Protein AF-A0A7Y1V0G2-F1 (afdb_monomer)

Sequence (115 aa):
MNKKHSLVVLAATLALIAAACSGDSSSDTTVTDPPTPDPINLSGTRWVATAMFLGGAPVAFVPNAEPTVDFTDDGRSLGGSTGCNSFFADYTVGGGTISFGGLGQTEMACEEPLM

Solvent-accessible surface area (backbone atoms only — not comparable to full-atom values): 7843 Å² total; per-residue (Å²): 139,90,83,87,86,91,82,90,86,86,79,92,83,88,83,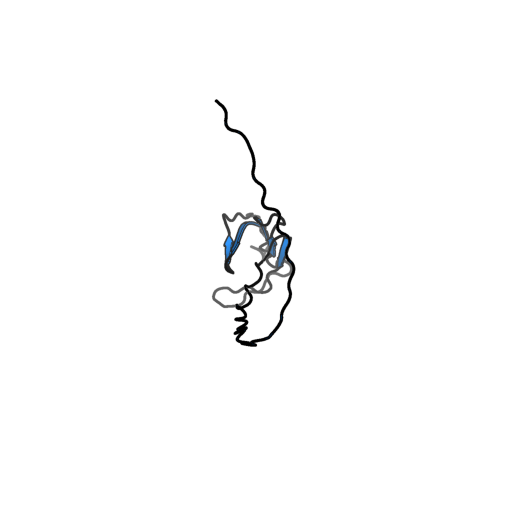89,85,89,84,88,81,91,77,89,72,80,79,77,72,77,72,73,68,74,80,75,75,78,83,83,79,57,50,61,39,77,47,69,60,88,75,46,66,61,98,83,41,82,48,84,71,57,90,96,29,57,34,37,42,36,30,34,74,84,60,41,43,35,37,34,35,68,46,69,37,42,40,38,30,39,44,49,74,57,96,96,42,78,48,70,56,72,74,48,66,58,90,69,93,50,59,87,91,61,100

Radius of gyration: 33.27 Å; Cα contacts (8 Å, |Δi|>4): 142; chains: 1; bounding box: 72×51×80 Å

Secondary structure (DSSP, 8-state):
---------------------------------PPPPPPP--TT-EEE---EEETTEEEPPPTT---EEEE-TTSSEEEEESSSSEEEEEEEEETTEEEEEEEEE--PPPPTT--

Structure (mmCIF, N/CA/C/O backbone):
data_AF-A0A7Y1V0G2-F1
#
_entry.id   AF-A0A7Y1V0G2-F1
#
loop_
_atom_site.group_PDB
_atom_site.id
_atom_site.type_symbol
_atom_site.label_atom_id
_atom_site.label_alt_id
_atom_site.label_comp_id
_atom_site.label_asym_id
_atom_site.label_entity_id
_atom_site.label_seq_id
_atom_site.pdbx_PDB_ins_code
_atom_site.Cartn_x
_atom_site.Cartn_y
_atom_site.Cartn_z
_atom_site.occupancy
_atom_site.B_iso_or_equiv
_atom_site.auth_seq_id
_atom_site.auth_comp_id
_atom_site.auth_asym_id
_atom_site.auth_atom_id
_atom_site.pdbx_PDB_model_num
ATOM 1 N N . MET A 1 1 ? -56.895 19.363 54.142 1.00 41.84 1 MET A N 1
ATOM 2 C CA . MET A 1 1 ? -57.099 17.962 53.694 1.00 41.84 1 MET A CA 1
ATOM 3 C C . MET A 1 1 ? -55.710 17.345 53.548 1.00 41.84 1 MET A C 1
ATOM 5 O O . MET A 1 1 ? -55.090 17.589 52.534 1.00 41.84 1 MET A O 1
ATOM 9 N N . ASN A 1 2 ? -55.016 16.773 54.539 1.00 33.91 2 ASN A N 1
ATOM 10 C CA . ASN A 1 2 ? -55.299 15.897 55.694 1.00 33.91 2 ASN A CA 1
ATOM 11 C C . ASN A 1 2 ? -55.446 14.403 55.337 1.00 33.91 2 ASN A C 1
ATOM 13 O O . ASN A 1 2 ? -56.570 13.956 55.127 1.00 33.91 2 ASN A O 1
ATOM 17 N N . LYS A 1 3 ? -54.327 13.652 55.391 1.00 41.75 3 LYS A N 1
ATOM 18 C CA . LYS A 1 3 ? -54.126 12.319 56.036 1.00 41.75 3 LYS A CA 1
ATOM 19 C C . LYS A 1 3 ? -52.673 11.864 55.755 1.00 41.75 3 LYS A C 1
ATOM 21 O O . LYS A 1 3 ? -52.353 11.614 54.607 1.00 41.75 3 LYS A O 1
ATOM 26 N N . LYS A 1 4 ? -51.690 12.085 56.644 1.00 46.84 4 LYS A N 1
ATOM 27 C CA . LYS A 1 4 ? -51.335 11.458 57.949 1.00 46.84 4 LYS A CA 1
ATOM 28 C C . LYS A 1 4 ? -50.683 10.063 57.826 1.00 46.84 4 LYS A C 1
ATOM 30 O O . LYS A 1 4 ? -51.232 9.174 57.195 1.00 46.84 4 LYS A O 1
ATOM 35 N N . HIS A 1 5 ? -49.514 9.949 58.465 1.00 44.69 5 HIS A N 1
ATOM 36 C CA . HIS A 1 5 ? -48.535 8.855 58.500 1.00 44.69 5 HIS A CA 1
ATOM 37 C C . HIS A 1 5 ? -48.950 7.577 59.268 1.00 44.69 5 HIS A C 1
ATOM 39 O O . HIS A 1 5 ? -49.762 7.655 60.185 1.00 44.69 5 HIS A O 1
ATOM 45 N N . SER A 1 6 ? -48.183 6.498 59.013 1.00 39.91 6 SER A N 1
ATOM 46 C CA . SER A 1 6 ? -47.604 5.544 59.994 1.00 39.91 6 SER A CA 1
ATOM 47 C C . SER A 1 6 ? -48.285 4.182 60.242 1.00 39.91 6 SER A C 1
ATOM 49 O O . SER A 1 6 ? -49.397 4.139 60.756 1.00 39.91 6 SER A O 1
ATOM 51 N N . LEU A 1 7 ? -47.548 3.087 59.969 1.00 44.38 7 LEU A N 1
ATOM 52 C CA . LEU A 1 7 ? -47.359 1.883 60.819 1.00 44.38 7 LEU A CA 1
ATOM 53 C C . LEU A 1 7 ? -46.275 0.982 60.160 1.00 44.38 7 LEU A C 1
ATOM 55 O O . LEU A 1 7 ? -46.483 0.483 59.062 1.00 44.38 7 LEU A O 1
ATOM 59 N N . VAL A 1 8 ? -45.012 0.984 60.604 1.00 41.03 8 VAL A N 1
ATOM 60 C CA . VAL A 1 8 ? -44.390 0.029 61.554 1.00 41.03 8 VAL A CA 1
ATOM 61 C C . VAL A 1 8 ? -44.692 -1.447 61.255 1.00 41.03 8 VAL A C 1
ATOM 63 O O . VAL A 1 8 ? -45.746 -1.926 61.649 1.00 41.03 8 VAL A O 1
ATOM 66 N N . VAL A 1 9 ? -43.715 -2.185 60.705 1.00 41.06 9 VAL A N 1
ATOM 67 C CA . VAL A 1 9 ? -43.437 -3.581 61.102 1.00 41.06 9 VAL A CA 1
ATOM 68 C C . VAL A 1 9 ? -41.919 -3.801 61.091 1.00 41.06 9 VAL A C 1
ATOM 70 O O . VAL A 1 9 ? -41.286 -3.918 60.047 1.00 41.06 9 VAL A O 1
ATOM 73 N N . LEU A 1 10 ? -41.349 -3.818 62.294 1.00 41.84 10 LEU A N 1
ATOM 74 C CA . LEU A 1 10 ? -40.023 -4.327 62.624 1.00 41.84 10 LEU A CA 1
ATOM 75 C C . LEU A 1 10 ? -40.208 -5.806 62.997 1.00 41.84 10 LEU A C 1
ATOM 77 O O . LEU A 1 10 ? -40.970 -6.088 63.918 1.00 41.84 10 LEU A O 1
ATOM 81 N N . ALA A 1 11 ? -39.532 -6.740 62.331 1.00 44.25 11 ALA A N 1
ATOM 82 C CA . ALA A 1 11 ? -39.425 -8.115 62.824 1.00 44.25 11 ALA A CA 1
ATOM 83 C C . ALA A 1 11 ? -38.139 -8.771 62.309 1.00 44.25 11 ALA A C 1
ATOM 85 O O . ALA A 1 11 ? -38.100 -9.379 61.244 1.00 44.25 11 ALA A O 1
ATOM 86 N N . ALA A 1 12 ? -37.073 -8.632 63.095 1.00 46.38 12 ALA A N 1
ATOM 87 C CA . ALA A 1 12 ? -35.929 -9.525 63.040 1.00 46.38 12 ALA A CA 1
ATOM 88 C C . ALA A 1 12 ? -36.355 -10.899 63.579 1.00 46.38 12 ALA A C 1
ATOM 90 O O . ALA A 1 12 ? -36.807 -10.979 64.718 1.00 46.38 12 ALA A O 1
ATOM 91 N N . THR A 1 13 ? -36.184 -11.972 62.804 1.00 56.09 13 THR A N 1
ATOM 92 C CA . THR A 1 13 ? -36.104 -13.334 63.355 1.00 56.09 13 THR A CA 1
ATOM 93 C C . THR A 1 13 ? -35.094 -14.169 62.569 1.00 56.09 13 THR A C 1
ATOM 95 O O . THR A 1 13 ? -35.137 -14.268 61.348 1.00 56.09 13 THR A O 1
ATOM 98 N N . LEU A 1 14 ? -34.148 -14.716 63.327 1.00 50.72 14 LEU A N 1
ATOM 99 C CA . LEU A 1 14 ? -33.062 -15.613 62.955 1.00 50.72 14 LEU A CA 1
ATOM 100 C C . LEU A 1 14 ? -33.490 -17.036 63.347 1.00 50.72 14 LEU A C 1
ATOM 102 O O . LEU A 1 14 ? -33.834 -17.234 64.510 1.00 50.72 14 LEU A O 1
ATOM 106 N N . ALA A 1 15 ? -33.433 -18.014 62.435 1.00 51.09 15 ALA A N 1
ATOM 107 C CA . ALA A 1 15 ? -33.397 -19.442 62.784 1.00 51.09 15 ALA A CA 1
ATOM 108 C C . ALA A 1 15 ? -32.868 -20.305 61.616 1.00 51.09 15 ALA A C 1
ATOM 110 O O . ALA A 1 15 ? -33.525 -20.452 60.589 1.00 51.09 15 ALA A O 1
ATOM 111 N N . LEU A 1 16 ? -31.673 -20.880 61.805 1.00 53.09 16 LEU A N 1
ATOM 112 C CA . LEU A 1 16 ? -31.104 -22.007 61.052 1.00 53.09 16 LEU A CA 1
ATOM 113 C C . LEU A 1 16 ? -31.874 -23.301 61.359 1.00 53.09 16 LEU A C 1
ATOM 115 O O . LEU A 1 16 ? -32.035 -23.558 62.548 1.00 53.09 16 LEU A O 1
ATOM 119 N N . ILE A 1 17 ? -32.146 -24.167 60.362 1.00 61.28 17 ILE A N 1
ATOM 120 C CA . ILE A 1 17 ? -31.976 -25.643 60.448 1.00 61.28 17 ILE A CA 1
ATOM 121 C C . ILE A 1 17 ? -31.635 -26.209 59.049 1.00 61.28 17 ILE A C 1
ATOM 123 O O . ILE A 1 17 ? -32.263 -25.856 58.055 1.00 61.28 17 ILE A O 1
ATOM 127 N N . ALA A 1 18 ? -30.615 -27.071 58.996 1.00 53.50 18 ALA A N 1
ATOM 128 C CA . ALA A 1 18 ? -30.042 -27.736 57.824 1.00 53.50 18 ALA A CA 1
ATOM 129 C C . ALA A 1 18 ? -30.730 -29.069 57.467 1.00 53.50 18 ALA A C 1
ATOM 131 O O . ALA A 1 18 ? -31.170 -29.767 58.374 1.00 53.50 18 ALA A O 1
ATOM 132 N N . ALA A 1 19 ? -30.719 -29.463 56.186 1.00 55.09 19 ALA A N 1
ATOM 133 C CA . ALA A 1 19 ? -30.402 -30.824 55.711 1.00 55.09 19 ALA A CA 1
ATOM 134 C C . ALA A 1 19 ? -30.562 -30.925 54.182 1.00 55.09 19 ALA A C 1
ATOM 136 O O . ALA A 1 19 ? -31.490 -30.383 53.592 1.00 55.09 19 ALA A O 1
ATOM 137 N N . ALA A 1 20 ? -29.605 -31.615 53.573 1.00 52.16 20 ALA A N 1
ATOM 138 C CA . ALA A 1 20 ? -29.343 -31.735 52.150 1.00 52.16 20 ALA A CA 1
ATOM 139 C C . ALA A 1 20 ? -30.396 -32.528 51.359 1.00 52.16 20 ALA A C 1
ATOM 141 O O . ALA A 1 20 ? -30.843 -33.579 51.805 1.00 52.16 20 ALA A O 1
ATOM 142 N N . CYS A 1 21 ? -30.619 -32.105 50.114 1.00 56.62 21 CYS A N 1
ATOM 143 C CA . CYS A 1 21 ? -30.839 -33.012 48.991 1.00 56.62 21 CYS A CA 1
ATOM 144 C C . CYS A 1 21 ? -29.938 -32.545 47.844 1.00 56.62 21 CYS A C 1
ATOM 146 O O . CYS A 1 21 ? -30.239 -31.576 47.150 1.00 56.62 21 CYS A O 1
ATOM 148 N N . SER A 1 22 ? -28.799 -33.217 47.692 1.00 55.88 22 SER A N 1
ATOM 149 C CA . SER A 1 22 ? -27.955 -33.125 46.507 1.00 55.88 22 SER A CA 1
ATOM 150 C C . SER A 1 22 ? -28.731 -33.670 45.311 1.00 55.88 22 SER A C 1
ATOM 152 O O . SER A 1 22 ? -29.021 -34.860 45.242 1.00 55.88 22 SER A O 1
ATOM 154 N N . GLY A 1 23 ? -29.064 -32.782 44.383 1.00 49.28 23 GLY A N 1
ATOM 155 C CA . GLY A 1 23 ? -29.472 -33.104 43.022 1.00 49.28 23 GLY A CA 1
ATOM 156 C C . GLY A 1 23 ? -28.551 -32.343 42.086 1.00 49.28 23 GLY A C 1
ATOM 157 O O . GLY A 1 23 ? -28.941 -31.325 41.526 1.00 49.28 23 GLY A O 1
ATOM 158 N N . ASP A 1 24 ? -27.298 -32.790 42.022 1.00 54.59 24 ASP A N 1
ATOM 159 C CA . ASP A 1 24 ? -26.312 -32.294 41.072 1.00 54.59 24 ASP A CA 1
ATOM 160 C C . ASP A 1 24 ? -26.761 -32.712 39.668 1.00 54.59 24 ASP A C 1
ATOM 162 O O . ASP A 1 24 ? -26.820 -33.888 39.313 1.00 54.59 24 ASP A O 1
ATOM 166 N N . SER A 1 25 ? -27.202 -31.736 38.892 1.00 51.97 25 SER A N 1
ATOM 167 C CA . SER A 1 25 ? -27.275 -31.820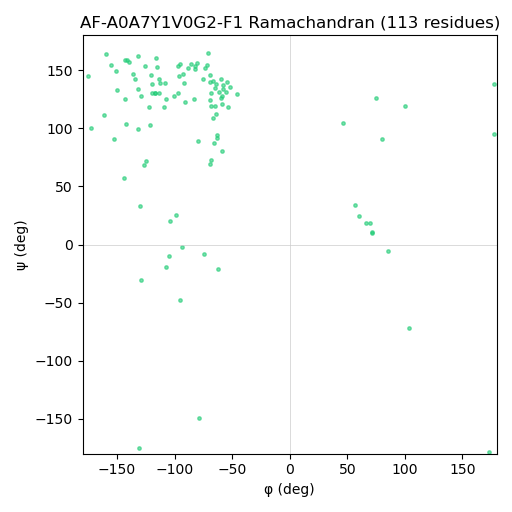 37.438 1.00 51.97 25 SER A CA 1
ATOM 168 C C . SER A 1 25 ? -26.946 -30.436 36.913 1.00 51.97 25 SER A C 1
ATOM 170 O O . SER A 1 25 ? -27.721 -29.793 36.207 1.00 51.97 25 SER A O 1
ATOM 172 N N . SER A 1 26 ? -25.759 -29.970 37.306 1.00 51.41 26 SER A N 1
ATOM 173 C CA . SER A 1 26 ? -25.014 -29.012 36.510 1.00 51.41 26 SER A CA 1
ATOM 174 C C . SER A 1 26 ? -24.646 -29.748 35.229 1.00 51.41 26 SER A C 1
ATOM 176 O O . SER A 1 26 ? -23.602 -30.387 35.129 1.00 51.41 26 SER A O 1
ATOM 178 N N . SER A 1 27 ? -25.535 -29.705 34.240 1.00 47.97 27 SER A N 1
ATOM 179 C CA . SER A 1 27 ? -25.126 -29.885 32.854 1.00 47.97 27 SER A CA 1
ATOM 180 C C . SER A 1 27 ? -24.301 -28.658 32.481 1.00 47.97 27 SER A C 1
ATOM 182 O O . SER A 1 27 ? -24.756 -27.775 31.760 1.00 47.97 27 SER A O 1
ATOM 184 N N . ASP A 1 28 ? -23.085 -28.610 33.025 1.00 49.50 28 ASP A N 1
ATOM 185 C CA . ASP A 1 28 ? -21.986 -27.778 32.568 1.00 49.50 28 ASP A CA 1
ATOM 186 C C . ASP A 1 28 ? -21.540 -28.340 31.219 1.00 49.50 28 ASP A C 1
ATOM 188 O O . ASP A 1 28 ? -20.518 -29.003 31.060 1.00 49.50 28 ASP A O 1
ATOM 192 N N . THR A 1 29 ? -22.408 -28.165 30.227 1.00 45.62 29 THR A N 1
ATOM 193 C CA . THR A 1 29 ? -21.966 -28.186 28.848 1.00 45.62 29 THR A CA 1
ATOM 194 C C . THR A 1 29 ? -21.381 -26.807 28.634 1.00 45.62 29 THR A C 1
ATOM 196 O O . THR A 1 29 ? -22.079 -25.875 28.234 1.00 45.62 29 THR A O 1
ATOM 199 N N . THR A 1 30 ? -20.090 -26.675 28.927 1.00 51.72 30 THR A N 1
ATOM 200 C CA . THR A 1 30 ? -19.249 -25.681 28.273 1.00 51.72 30 THR A CA 1
ATOM 201 C C . THR A 1 30 ? -19.303 -25.989 26.778 1.00 51.72 30 THR A C 1
ATOM 203 O O . THR A 1 30 ? -18.438 -26.647 26.207 1.00 51.72 30 THR A O 1
ATOM 206 N N . VAL A 1 31 ? -20.379 -25.547 26.123 1.00 58.19 31 VAL A N 1
ATOM 207 C CA . VAL A 1 31 ? -20.359 -25.285 24.692 1.00 58.19 31 VAL A CA 1
ATOM 208 C C . VAL A 1 31 ? -19.339 -24.168 24.568 1.00 58.19 31 VAL A C 1
ATOM 210 O O . VAL A 1 31 ? -19.645 -23.000 24.791 1.00 58.19 31 VAL A O 1
ATOM 213 N N . THR A 1 32 ? -18.081 -24.548 24.358 1.00 62.91 32 THR A N 1
ATOM 214 C CA . THR A 1 32 ? -17.047 -23.620 23.933 1.00 62.91 32 THR A CA 1
ATOM 215 C C . THR A 1 32 ? -17.506 -23.131 22.572 1.00 62.91 32 THR A C 1
ATOM 217 O O . THR A 1 32 ? -17.322 -23.818 21.567 1.00 62.91 32 THR A O 1
ATOM 220 N N . ASP A 1 33 ? -18.205 -21.994 22.566 1.00 66.94 33 ASP A N 1
ATOM 221 C CA . ASP A 1 33 ? -18.423 -21.215 21.357 1.00 66.94 33 ASP A CA 1
ATOM 222 C C . ASP A 1 33 ? -17.063 -21.131 20.650 1.00 66.94 33 ASP A C 1
ATOM 224 O O . ASP A 1 33 ? -16.047 -20.895 21.326 1.00 66.94 33 ASP A O 1
ATOM 228 N N . PRO A 1 34 ? -16.981 -21.443 19.344 1.00 76.31 34 PRO A N 1
ATOM 229 C CA . PRO A 1 34 ? -15.721 -21.318 18.633 1.00 76.31 34 PRO A CA 1
ATOM 230 C C . PRO A 1 34 ? -15.183 -19.905 18.883 1.00 76.31 34 PRO A C 1
ATOM 232 O O . PRO A 1 34 ? -15.968 -18.956 18.845 1.00 76.31 34 PRO A O 1
ATOM 235 N N . PRO A 1 35 ? -13.879 -19.743 19.172 1.00 72.88 35 PRO A N 1
ATOM 236 C CA . PRO A 1 35 ? -13.332 -18.429 19.463 1.00 72.88 35 PRO A CA 1
ATOM 237 C C . PRO A 1 35 ? -13.703 -17.493 18.315 1.00 72.88 35 PRO A C 1
ATOM 239 O O . PRO A 1 35 ? -13.347 -17.746 17.162 1.00 72.88 35 PRO A O 1
ATOM 242 N N . THR A 1 36 ? -14.466 -16.444 18.627 1.00 72.62 36 THR A N 1
ATOM 243 C CA . THR A 1 36 ? -14.711 -15.372 17.666 1.00 72.62 36 THR A CA 1
ATOM 244 C C . THR A 1 36 ? -13.336 -14.822 17.297 1.00 72.62 36 THR A C 1
ATOM 246 O O . THR A 1 36 ? -12.602 -14.433 18.208 1.00 72.62 36 THR A O 1
ATOM 249 N N . PRO A 1 37 ? -12.936 -14.852 16.013 1.00 72.81 37 PRO A N 1
ATOM 250 C CA . PRO A 1 37 ? -11.620 -14.375 15.628 1.00 72.81 37 PRO A CA 1
ATOM 251 C C . PRO A 1 37 ? -11.466 -12.920 16.060 1.00 72.81 37 PRO A C 1
ATOM 253 O O . PRO A 1 37 ? -12.396 -12.122 15.906 1.00 72.81 37 PRO A O 1
ATOM 256 N N . ASP A 1 38 ? -10.292 -12.594 16.599 1.00 77.38 38 ASP A N 1
ATOM 257 C CA . ASP A 1 38 ? -9.981 -11.227 16.987 1.00 77.38 38 ASP A CA 1
ATOM 258 C C . ASP A 1 38 ? -10.187 -10.286 15.790 1.00 77.38 38 ASP A C 1
ATOM 260 O O . ASP A 1 38 ? -9.857 -10.639 14.647 1.00 77.38 38 ASP A O 1
ATOM 264 N N . PRO A 1 39 ? -10.741 -9.085 16.016 1.00 77.00 39 PRO A N 1
ATOM 265 C CA . PRO A 1 39 ? -10.917 -8.119 14.948 1.00 77.00 39 PRO A CA 1
ATOM 266 C C . PRO A 1 39 ? -9.554 -7.767 14.340 1.00 77.00 39 PRO A C 1
ATOM 268 O O . PRO A 1 39 ? -8.630 -7.359 15.044 1.00 77.00 39 PRO A O 1
ATOM 271 N N . ILE A 1 40 ? -9.432 -7.909 13.017 1.00 86.69 40 ILE A N 1
ATOM 272 C CA . ILE A 1 40 ? -8.215 -7.532 12.291 1.00 86.69 40 ILE A CA 1
ATOM 273 C C . ILE A 1 40 ? -8.028 -6.017 12.406 1.00 86.69 40 ILE A C 1
ATOM 275 O O . ILE A 1 40 ? -8.868 -5.248 11.937 1.00 86.69 40 ILE A O 1
ATOM 279 N N . ASN A 1 41 ? -6.911 -5.594 12.999 1.00 91.56 41 ASN A N 1
ATOM 280 C CA . ASN A 1 41 ? -6.514 -4.193 13.083 1.00 91.56 41 ASN A CA 1
ATOM 281 C C . ASN A 1 41 ? -5.308 -3.939 12.171 1.00 91.56 41 ASN A C 1
ATOM 283 O O . ASN A 1 41 ? -4.249 -4.535 12.358 1.00 91.56 41 ASN A O 1
ATOM 287 N N . LEU A 1 42 ? -5.491 -3.063 11.181 1.00 96.00 42 LEU A N 1
ATOM 288 C CA . LEU A 1 42 ? -4.448 -2.670 10.232 1.00 96.00 42 LEU A CA 1
ATOM 289 C C . LEU A 1 42 ? -3.881 -1.276 10.515 1.00 96.00 42 LEU A C 1
ATOM 291 O O . LEU A 1 42 ? -2.882 -0.913 9.904 1.00 96.00 42 LEU A O 1
ATOM 295 N N . SER A 1 43 ? -4.478 -0.491 11.411 1.00 97.31 43 SER A N 1
ATOM 296 C CA . SER A 1 43 ? -4.059 0.890 11.662 1.00 97.31 43 SER A CA 1
ATOM 297 C C . SER A 1 43 ? -2.592 0.959 12.091 1.00 97.31 43 SER A C 1
ATOM 299 O O . SER A 1 43 ? -2.153 0.182 12.941 1.00 97.31 43 SER A O 1
ATOM 301 N N . GLY A 1 44 ? -1.832 1.882 11.500 1.00 97.75 44 GLY A N 1
ATOM 302 C CA . GLY A 1 44 ? -0.411 2.078 11.807 1.00 97.75 44 GLY A CA 1
ATOM 303 C C . GLY A 1 44 ? 0.519 0.969 11.299 1.00 97.75 44 GLY A C 1
ATOM 304 O O . GLY A 1 44 ? 1.689 0.917 11.684 1.00 97.75 44 GLY A O 1
ATOM 305 N N . THR A 1 45 ? 0.028 0.057 10.453 1.00 98.12 45 THR A N 1
ATOM 306 C CA . THR A 1 45 ? 0.844 -1.028 9.889 1.00 98.12 45 THR A CA 1
ATOM 307 C C . THR A 1 45 ? 1.384 -0.679 8.502 1.00 98.12 45 THR A C 1
ATOM 309 O O . THR A 1 45 ? 0.711 -0.045 7.68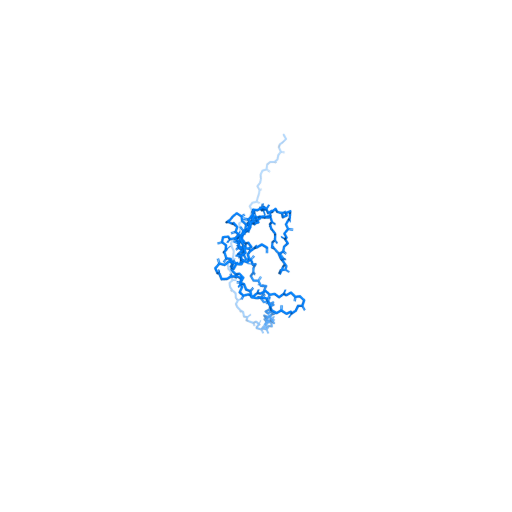8 1.00 98.12 45 THR A O 1
ATOM 312 N N . ARG A 1 46 ? 2.606 -1.143 8.218 1.00 98.06 46 ARG A N 1
ATOM 313 C CA . ARG A 1 46 ? 3.234 -1.098 6.892 1.00 98.06 46 ARG A CA 1
ATOM 314 C C . ARG A 1 46 ? 3.401 -2.515 6.363 1.00 98.06 46 ARG A C 1
ATOM 316 O O . ARG A 1 46 ? 3.958 -3.375 7.046 1.00 98.06 46 ARG A O 1
ATOM 323 N N . TRP A 1 47 ? 2.966 -2.723 5.130 1.00 98.00 47 TRP A N 1
ATOM 324 C CA . TRP A 1 47 ? 3.039 -3.991 4.418 1.00 98.00 47 TRP A CA 1
ATOM 325 C C . TRP A 1 47 ? 3.880 -3.824 3.160 1.00 98.00 47 TRP A C 1
ATOM 327 O O . TRP A 1 47 ? 3.749 -2.834 2.443 1.00 98.00 47 TRP A O 1
ATOM 337 N N . VAL A 1 48 ? 4.729 -4.811 2.888 1.00 97.88 48 VAL A N 1
ATOM 338 C CA . VAL A 1 48 ? 5.546 -4.884 1.673 1.00 97.88 48 VAL A CA 1
ATOM 339 C C . VAL A 1 48 ? 5.120 -6.125 0.906 1.00 97.88 48 VAL A C 1
ATOM 341 O O . VAL A 1 48 ? 5.013 -7.209 1.488 1.00 97.88 48 VAL A O 1
ATOM 344 N N . ALA A 1 49 ? 4.844 -5.974 -0.386 1.00 97.31 49 ALA A N 1
ATOM 345 C CA . ALA A 1 49 ? 4.501 -7.098 -1.239 1.00 97.31 49 ALA A CA 1
ATOM 346 C C . ALA A 1 49 ? 5.699 -8.052 -1.356 1.00 97.31 49 ALA A C 1
ATOM 348 O O . ALA A 1 49 ? 6.831 -7.630 -1.570 1.00 97.31 49 ALA A O 1
ATOM 349 N N . THR A 1 50 ? 5.447 -9.353 -1.222 1.00 96.69 50 THR A N 1
ATOM 350 C CA . THR A 1 50 ? 6.486 -10.396 -1.296 1.00 96.69 50 THR A CA 1
ATOM 351 C C . THR A 1 50 ? 6.419 -11.212 -2.582 1.00 96.69 50 THR A C 1
ATOM 353 O O . THR A 1 50 ? 7.402 -11.840 -2.967 1.00 96.69 50 THR A O 1
ATOM 356 N N . ALA A 1 51 ? 5.273 -11.192 -3.262 1.00 95.88 51 ALA A N 1
ATOM 357 C CA . ALA A 1 51 ? 5.061 -11.818 -4.557 1.00 95.88 51 ALA A CA 1
ATOM 358 C C . ALA A 1 51 ? 3.921 -11.116 -5.306 1.00 95.88 51 ALA A C 1
ATOM 360 O O . ALA A 1 51 ? 3.018 -10.546 -4.691 1.00 95.88 51 ALA A O 1
ATOM 361 N N . MET A 1 52 ? 3.943 -11.200 -6.633 1.00 95.31 52 MET A N 1
ATOM 362 C CA . MET A 1 52 ? 2.866 -10.741 -7.507 1.00 95.31 52 MET A CA 1
ATOM 363 C C . MET A 1 52 ? 2.607 -11.783 -8.586 1.00 95.31 52 MET A C 1
ATOM 365 O O . MET A 1 52 ? 3.525 -12.469 -9.034 1.00 95.31 52 MET A O 1
ATOM 369 N N . PHE A 1 53 ? 1.345 -11.903 -8.992 1.00 96.31 53 PHE A N 1
ATOM 370 C CA . PHE A 1 53 ? 0.916 -12.847 -10.012 1.00 96.31 53 PHE A CA 1
ATOM 371 C C . PHE A 1 53 ? 0.037 -12.145 -11.043 1.00 96.31 53 PHE A C 1
ATOM 373 O O . PHE A 1 53 ? -0.902 -11.440 -10.675 1.00 96.31 53 PHE A O 1
ATOM 380 N N . LEU A 1 54 ? 0.299 -12.387 -12.327 1.00 94.88 54 LEU A N 1
ATOM 381 C CA . LEU A 1 54 ? -0.516 -11.901 -13.440 1.00 94.88 54 LEU A CA 1
ATOM 382 C C . LEU A 1 54 ? -0.994 -13.101 -14.258 1.00 94.88 54 LEU A C 1
ATOM 384 O O . LEU A 1 54 ? -0.192 -13.892 -14.747 1.00 94.88 54 LEU A O 1
ATOM 388 N N . GLY A 1 55 ? -2.313 -13.295 -14.343 1.00 96.19 55 GLY A N 1
ATOM 389 C CA . GLY A 1 55 ? -2.887 -14.482 -14.992 1.00 96.19 55 GLY A CA 1
ATOM 390 C C . GLY A 1 55 ? -2.472 -15.812 -14.343 1.00 96.19 55 GLY A C 1
ATOM 391 O O . GLY A 1 55 ? -2.447 -16.838 -15.015 1.00 96.19 55 GLY A O 1
ATOM 392 N N . GLY A 1 56 ? -2.106 -15.798 -13.056 1.00 95.94 56 GLY A N 1
ATOM 393 C CA . GLY A 1 56 ? -1.624 -16.972 -12.317 1.00 95.94 56 GLY A CA 1
ATOM 394 C C . GLY A 1 56 ? -0.123 -17.259 -12.456 1.00 95.94 56 GLY A C 1
ATOM 395 O O . GLY A 1 56 ? 0.384 -18.133 -11.758 1.00 95.94 56 GLY A O 1
ATOM 396 N N . ALA A 1 57 ? 0.604 -16.520 -13.298 1.00 97.06 57 ALA A N 1
ATOM 397 C CA . ALA A 1 57 ? 2.056 -16.630 -13.410 1.00 97.06 57 ALA A CA 1
ATOM 398 C C . ALA A 1 57 ? 2.756 -15.632 -12.471 1.00 97.06 57 ALA A C 1
ATOM 400 O O . ALA A 1 57 ? 2.300 -14.489 -12.379 1.00 97.06 57 ALA A O 1
ATOM 401 N N . PRO A 1 58 ? 3.846 -16.022 -11.781 1.00 96.69 58 PRO A N 1
ATOM 402 C CA . PRO A 1 58 ? 4.594 -15.106 -10.930 1.00 96.69 58 PRO A CA 1
ATOM 403 C C . PRO A 1 58 ? 5.280 -14.018 -11.763 1.00 96.69 58 PRO A C 1
ATOM 405 O O . PRO A 1 58 ? 5.836 -14.293 -12.827 1.00 96.69 58 PRO A O 1
ATOM 408 N N . VAL A 1 59 ? 5.271 -12.794 -11.243 1.00 95.12 59 VAL A N 1
ATOM 409 C CA . VAL A 1 59 ? 5.959 -11.629 -11.805 1.00 95.12 59 VAL A CA 1
ATOM 410 C C . VAL A 1 59 ? 7.007 -11.168 -10.799 1.00 95.12 59 VAL A C 1
ATOM 412 O O . VAL A 1 59 ? 6.718 -11.028 -9.610 1.00 95.12 59 VAL A O 1
ATOM 415 N N . ALA A 1 60 ? 8.234 -10.967 -11.275 1.00 94.12 60 ALA A N 1
ATOM 416 C CA . ALA A 1 60 ? 9.317 -10.459 -10.446 1.00 94.12 60 ALA A CA 1
ATOM 417 C C . ALA A 1 60 ? 9.149 -8.955 -10.210 1.00 94.12 60 ALA A C 1
ATOM 419 O O . ALA A 1 60 ? 8.772 -8.215 -11.118 1.00 94.12 60 ALA A O 1
ATOM 420 N N . PHE A 1 61 ? 9.475 -8.506 -9.002 1.00 94.62 61 PHE A N 1
ATOM 421 C CA . PHE A 1 61 ? 9.585 -7.082 -8.721 1.00 94.62 61 PHE A CA 1
ATOM 422 C C . PHE A 1 61 ? 10.846 -6.495 -9.343 1.00 94.62 61 PHE A C 1
ATOM 424 O O . PHE A 1 61 ? 11.870 -7.171 -9.481 1.00 94.62 61 PHE A O 1
ATOM 431 N N . VAL A 1 62 ? 10.775 -5.206 -9.664 1.00 94.50 62 VAL A N 1
ATOM 432 C CA . VAL A 1 62 ? 11.972 -4.411 -9.917 1.00 94.50 62 VAL A CA 1
ATOM 433 C C . VAL A 1 62 ? 12.720 -4.262 -8.584 1.00 94.50 62 VAL A C 1
ATOM 435 O O . VAL A 1 62 ? 12.088 -3.912 -7.585 1.00 94.50 62 VAL A O 1
ATOM 438 N N . PRO A 1 63 ? 14.038 -4.537 -8.526 1.00 92.38 63 PRO A N 1
ATOM 439 C CA . PRO A 1 63 ? 14.788 -4.466 -7.275 1.00 92.38 63 PRO A CA 1
ATOM 440 C C . PRO A 1 63 ? 14.664 -3.102 -6.588 1.00 92.38 63 PRO A C 1
ATOM 442 O O . PRO A 1 63 ? 14.929 -2.074 -7.215 1.00 92.38 63 PRO A O 1
ATOM 445 N N . ASN A 1 64 ? 14.351 -3.102 -5.288 1.00 91.06 64 ASN A N 1
ATOM 446 C CA . ASN A 1 64 ? 14.154 -1.900 -4.461 1.00 91.06 64 ASN A CA 1
ATOM 447 C C . ASN A 1 64 ? 12.933 -1.045 -4.846 1.00 91.06 64 ASN A C 1
ATOM 449 O O . ASN A 1 64 ? 12.864 0.134 -4.494 1.00 91.06 64 ASN A O 1
ATOM 453 N N . ALA A 1 65 ? 11.992 -1.618 -5.590 1.00 95.38 65 ALA A N 1
ATOM 454 C CA . ALA A 1 65 ? 10.735 -0.987 -5.974 1.00 95.38 65 ALA A CA 1
ATOM 455 C C . ALA A 1 65 ? 9.546 -1.912 -5.670 1.00 95.38 65 ALA A C 1
ATOM 457 O O . ALA A 1 65 ? 8.548 -1.939 -6.393 1.00 95.38 65 ALA A O 1
ATOM 458 N N . GLU A 1 66 ? 9.667 -2.699 -4.602 1.00 96.44 66 GLU A N 1
ATOM 459 C CA . GLU A 1 66 ? 8.602 -3.559 -4.112 1.00 96.44 66 GLU A CA 1
ATOM 460 C C . GLU A 1 66 ? 7.382 -2.709 -3.713 1.00 96.44 66 GLU A C 1
ATOM 462 O O . GLU A 1 66 ? 7.531 -1.726 -2.978 1.00 96.44 66 GLU A O 1
ATOM 467 N N . PRO A 1 67 ? 6.164 -3.068 -4.159 1.00 97.19 67 PRO A N 1
ATOM 468 C CA . PRO A 1 67 ? 4.968 -2.342 -3.764 1.00 97.19 67 PRO A CA 1
ATOM 469 C C . PRO A 1 67 ? 4.747 -2.354 -2.250 1.00 97.19 67 PRO A C 1
ATOM 471 O O . PRO A 1 67 ? 4.952 -3.374 -1.583 1.00 97.19 67 PRO A O 1
ATOM 474 N N . THR A 1 68 ? 4.265 -1.236 -1.715 1.00 98.25 68 THR A N 1
ATOM 475 C CA . THR A 1 68 ? 3.968 -1.075 -0.288 1.00 98.25 68 THR A CA 1
ATOM 476 C C . THR A 1 68 ? 2.534 -0.621 -0.055 1.00 98.25 68 THR A C 1
ATOM 478 O O . THR A 1 68 ? 1.938 0.043 -0.901 1.00 98.25 68 THR A O 1
ATOM 481 N N . VAL A 1 69 ? 1.997 -0.950 1.120 1.00 98.44 69 VAL A N 1
ATOM 482 C CA . VAL A 1 69 ? 0.739 -0.405 1.646 1.00 98.44 69 VAL A CA 1
ATOM 483 C C . VAL A 1 69 ? 0.986 0.087 3.065 1.00 98.44 69 VAL A C 1
ATOM 485 O O . VAL A 1 69 ? 1.490 -0.653 3.909 1.00 98.44 69 VAL A O 1
ATOM 488 N N . ASP A 1 70 ? 0.601 1.328 3.318 1.00 98.38 70 ASP A N 1
ATOM 489 C CA . ASP A 1 70 ? 0.802 2.044 4.568 1.00 98.38 70 ASP A CA 1
ATOM 490 C C . ASP A 1 70 ? -0.552 2.469 5.119 1.00 98.38 70 ASP A C 1
ATOM 492 O O . ASP A 1 70 ? -1.159 3.421 4.629 1.00 98.38 70 ASP A O 1
ATOM 496 N N . PHE A 1 71 ? -1.039 1.756 6.129 1.00 98.31 71 PHE A N 1
ATOM 497 C CA . PHE A 1 71 ? -2.291 2.083 6.802 1.00 98.31 71 PHE A CA 1
ATOM 498 C C . PHE A 1 71 ? -2.037 3.157 7.857 1.00 98.31 71 PHE A C 1
ATOM 500 O O . PHE A 1 71 ? -1.182 2.991 8.731 1.00 98.31 71 PHE A O 1
ATOM 507 N N . THR A 1 72 ? -2.775 4.263 7.794 1.00 97.94 72 THR A N 1
ATOM 508 C CA . THR A 1 72 ? -2.585 5.372 8.733 1.00 97.94 72 THR A CA 1
ATOM 509 C C . THR A 1 72 ? -3.089 5.017 10.132 1.00 97.94 72 THR A C 1
ATOM 511 O O . THR A 1 72 ? -3.973 4.178 10.315 1.00 97.94 72 THR A O 1
ATOM 514 N N . ASP A 1 73 ? -2.534 5.677 11.150 1.00 97.69 73 ASP A N 1
ATOM 515 C CA . ASP A 1 73 ? -2.915 5.454 12.555 1.00 97.69 73 ASP A CA 1
ATOM 516 C C . ASP A 1 73 ? -4.385 5.799 12.843 1.00 97.69 73 ASP A C 1
ATOM 518 O O . ASP A 1 73 ? -4.969 5.316 13.812 1.00 97.69 73 ASP A O 1
ATOM 522 N N . ASP A 1 74 ? -5.002 6.628 11.999 1.00 95.31 74 ASP A N 1
ATOM 523 C CA . ASP A 1 74 ? -6.396 7.045 12.147 1.00 95.31 74 ASP A CA 1
ATOM 524 C C . ASP A 1 74 ? -7.411 5.949 11.776 1.00 95.31 74 ASP A C 1
ATOM 526 O O . ASP A 1 74 ? -8.609 6.123 12.006 1.00 95.31 74 ASP A O 1
ATOM 530 N N . GLY A 1 75 ? -6.937 4.832 11.213 1.00 95.88 75 GLY A N 1
ATOM 531 C CA . GLY A 1 75 ? -7.743 3.662 10.885 1.00 95.88 75 GLY A CA 1
ATOM 532 C C . GLY A 1 75 ? -8.735 3.851 9.743 1.00 95.88 75 GLY A C 1
ATOM 533 O O . GLY A 1 75 ? -9.703 3.093 9.666 1.00 95.88 75 GLY A O 1
ATOM 534 N N . ARG A 1 76 ? -8.551 4.874 8.901 1.00 96.50 76 ARG A N 1
ATOM 535 C CA . ARG A 1 76 ? -9.495 5.196 7.817 1.00 96.50 76 ARG A CA 1
ATOM 536 C C . ARG A 1 76 ? -8.830 5.363 6.472 1.00 96.50 76 ARG A C 1
ATOM 538 O O . ARG A 1 76 ? -9.462 5.053 5.469 1.00 96.50 76 ARG A O 1
ATOM 545 N N . SER A 1 77 ? -7.587 5.823 6.444 1.00 98.12 77 SER A N 1
ATOM 546 C CA . SER A 1 77 ? -6.876 6.078 5.200 1.00 98.12 77 SER A CA 1
ATOM 547 C C . SER A 1 77 ? -5.659 5.169 5.044 1.00 98.12 77 SER A C 1
ATOM 549 O O . SER A 1 77 ? -5.148 4.551 5.978 1.00 98.12 77 SER A O 1
ATOM 551 N N . LEU A 1 78 ? -5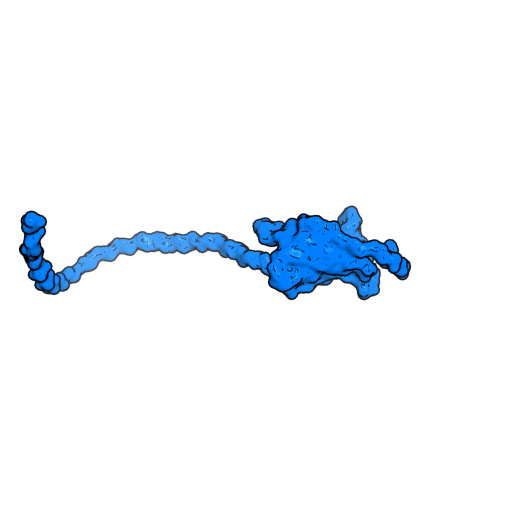.207 5.040 3.811 1.00 98.56 78 LEU A N 1
ATOM 552 C CA . LEU A 1 78 ? -3.965 4.376 3.484 1.00 98.56 78 LEU A CA 1
ATOM 553 C C . LEU A 1 78 ? -3.257 5.121 2.365 1.00 98.56 78 LEU A C 1
ATOM 555 O O . LEU A 1 78 ? -3.869 5.855 1.584 1.00 98.56 78 LEU A O 1
ATOM 559 N N . GLY A 1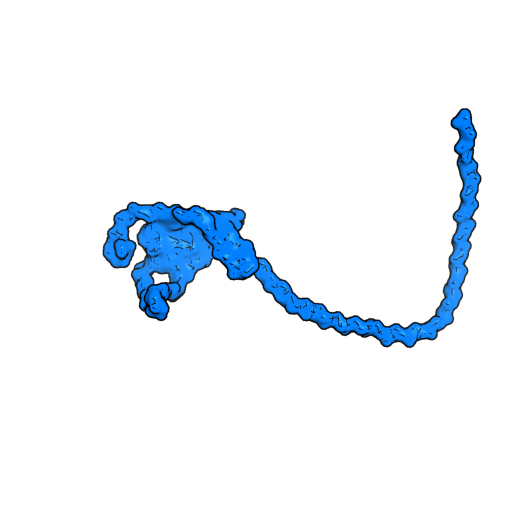 79 ? -1.958 4.888 2.291 1.00 98.50 79 GLY A N 1
ATOM 560 C CA . GLY A 1 79 ? -1.137 5.224 1.145 1.00 98.50 79 GLY A CA 1
ATOM 561 C C . GLY A 1 79 ? -0.283 4.040 0.728 1.00 98.50 79 GLY A C 1
ATOM 562 O O . GLY A 1 79 ? -0.376 2.949 1.290 1.00 98.50 79 GLY A O 1
ATOM 563 N N . GLY A 1 80 ? 0.579 4.263 -0.248 1.00 98.06 80 GLY A N 1
ATOM 564 C CA . GLY A 1 80 ? 1.595 3.290 -0.603 1.00 98.06 80 GLY A CA 1
ATOM 565 C C . GLY A 1 80 ? 2.358 3.679 -1.853 1.00 98.06 80 GLY A C 1
ATOM 566 O O . GLY A 1 80 ? 2.124 4.737 -2.444 1.00 98.06 80 GLY A O 1
ATOM 567 N N . SER A 1 81 ? 3.277 2.805 -2.243 1.00 97.38 81 SER A N 1
ATOM 568 C CA . SER A 1 81 ? 4.056 2.920 -3.470 1.00 97.38 81 SER A CA 1
ATOM 569 C C . SER A 1 81 ? 3.823 1.708 -4.361 1.00 97.38 81 SER A C 1
ATOM 571 O O . SER A 1 81 ? 3.672 0.586 -3.884 1.00 97.38 81 SER A O 1
ATOM 573 N N . THR A 1 82 ? 3.834 1.938 -5.668 1.00 94.62 82 THR A N 1
ATOM 574 C CA . THR A 1 82 ? 3.883 0.904 -6.714 1.00 94.62 82 THR A CA 1
ATOM 575 C C . THR A 1 82 ? 5.278 0.809 -7.341 1.00 94.62 82 THR A C 1
ATOM 577 O O . THR A 1 82 ? 5.440 0.330 -8.458 1.00 94.62 82 THR A O 1
ATOM 580 N N . GLY A 1 83 ? 6.294 1.305 -6.630 1.00 94.50 83 GLY A N 1
ATOM 581 C CA . GLY A 1 83 ? 7.670 1.436 -7.099 1.00 94.50 83 GLY A CA 1
ATOM 582 C C . GLY A 1 83 ? 7.988 2.886 -7.449 1.00 94.50 83 GLY A C 1
ATOM 583 O O . GLY A 1 83 ? 8.692 3.559 -6.701 1.00 94.50 83 GLY A O 1
ATOM 584 N N . CYS A 1 84 ? 7.433 3.380 -8.558 1.00 95.56 84 CYS A N 1
ATOM 585 C CA . CYS A 1 84 ? 7.613 4.768 -8.998 1.00 95.56 84 CYS A CA 1
ATOM 586 C C . CYS A 1 84 ? 6.478 5.693 -8.535 1.00 95.56 84 CYS A C 1
ATOM 588 O O . CYS A 1 84 ? 6.739 6.765 -7.995 1.00 95.56 84 CYS A O 1
ATOM 590 N N . ASN A 1 85 ? 5.220 5.283 -8.722 1.00 97.19 85 ASN A N 1
ATOM 591 C CA . ASN A 1 85 ? 4.059 6.097 -8.366 1.00 97.19 85 ASN A CA 1
ATOM 592 C C . ASN A 1 85 ? 3.558 5.788 -6.958 1.00 97.19 85 ASN A C 1
ATOM 594 O O . ASN A 1 85 ? 3.593 4.636 -6.512 1.00 97.19 85 ASN A O 1
ATOM 598 N N . SER A 1 86 ? 3.040 6.810 -6.281 1.00 97.81 86 SER A N 1
ATOM 599 C CA . SER A 1 86 ? 2.334 6.647 -5.015 1.00 97.81 86 SER A CA 1
ATOM 600 C C . SER A 1 86 ? 0.826 6.615 -5.227 1.00 97.81 86 SER A C 1
ATOM 602 O O . SER A 1 86 ? 0.301 7.173 -6.192 1.00 97.81 86 SER A O 1
ATOM 604 N N . PHE A 1 87 ? 0.126 5.950 -4.313 1.00 98.31 87 PHE A N 1
ATOM 605 C CA . PHE A 1 87 ? -1.331 5.894 -4.289 1.00 98.31 87 PHE A CA 1
ATOM 606 C C . PHE A 1 87 ? -1.863 6.186 -2.891 1.00 98.31 87 PHE A C 1
ATOM 608 O O . PHE A 1 87 ? -1.126 6.125 -1.903 1.00 98.31 87 PHE A O 1
ATOM 615 N N . PHE A 1 88 ? -3.148 6.514 -2.819 1.00 98.50 88 PHE A N 1
ATOM 616 C CA . PHE A 1 88 ? -3.868 6.757 -1.575 1.00 98.50 88 PHE A CA 1
ATOM 617 C C . PHE A 1 88 ? -5.348 6.406 -1.725 1.00 98.50 88 PHE A C 1
ATOM 619 O O . PHE A 1 88 ? -5.918 6.515 -2.814 1.00 98.50 88 PHE A O 1
ATOM 626 N N . ALA A 1 89 ? -5.962 5.976 -0.626 1.00 98.44 89 ALA A N 1
ATOM 627 C CA . ALA A 1 89 ? -7.386 5.670 -0.553 1.00 98.44 89 ALA A CA 1
ATOM 628 C C . ALA A 1 89 ? -7.883 5.686 0.892 1.00 98.44 89 ALA A C 1
ATOM 630 O O . ALA A 1 89 ? -7.101 5.558 1.831 1.00 98.44 89 ALA A O 1
ATOM 631 N N . ASP A 1 90 ? -9.200 5.752 1.053 1.00 98.25 90 ASP A N 1
ATOM 632 C CA . ASP A 1 90 ? -9.845 5.324 2.292 1.00 98.25 90 ASP A CA 1
ATOM 633 C C . ASP A 1 90 ? -10.051 3.803 2.296 1.00 98.25 90 ASP A C 1
ATOM 635 O O . ASP A 1 90 ? -10.178 3.180 1.236 1.00 98.25 90 ASP A O 1
ATOM 639 N N . TYR A 1 91 ? -10.112 3.194 3.479 1.00 97.81 91 TYR A N 1
ATOM 640 C CA . TYR A 1 91 ? -10.362 1.765 3.643 1.00 97.81 91 TYR A CA 1
ATOM 641 C C . TYR A 1 91 ? -11.303 1.457 4.809 1.00 97.81 91 TYR A C 1
ATOM 643 O O . TYR A 1 91 ? -11.442 2.214 5.767 1.00 97.81 91 TYR A O 1
ATOM 651 N N . THR A 1 92 ? -11.941 0.292 4.731 1.00 96.06 92 THR A N 1
ATOM 652 C CA . THR A 1 92 ? -12.728 -0.294 5.822 1.00 96.06 92 THR A CA 1
ATOM 653 C C . THR A 1 92 ? -12.390 -1.771 5.963 1.00 96.06 92 THR A C 1
ATOM 655 O O . THR A 1 92 ? -12.206 -2.452 4.952 1.00 96.06 92 THR A O 1
ATOM 658 N N . VAL A 1 93 ? -12.346 -2.275 7.198 1.00 94.50 93 VAL A N 1
ATOM 659 C CA . VAL A 1 93 ? -12.073 -3.686 7.511 1.00 94.50 93 VAL A CA 1
ATOM 660 C C . VAL A 1 93 ? -13.261 -4.277 8.259 1.00 94.50 93 VAL A C 1
ATOM 662 O O . VAL A 1 93 ? -13.726 -3.704 9.242 1.00 94.50 93 VAL A O 1
ATOM 665 N N . GLY A 1 94 ? -13.752 -5.429 7.812 1.00 90.31 94 GLY A N 1
ATOM 666 C CA . GLY A 1 94 ? -14.852 -6.124 8.476 1.00 90.31 94 GLY A CA 1
ATOM 667 C C . GLY A 1 94 ? -15.154 -7.474 7.839 1.00 90.31 94 GLY A C 1
ATOM 668 O O . GLY A 1 94 ? -15.002 -7.646 6.634 1.00 90.31 94 GLY A O 1
ATOM 669 N N . GLY A 1 95 ? -15.553 -8.456 8.654 1.00 87.31 95 GLY A N 1
ATOM 670 C CA . GLY A 1 95 ? -15.925 -9.790 8.161 1.00 87.31 95 GLY A CA 1
ATOM 671 C C . GLY A 1 95 ? -14.819 -10.483 7.355 1.00 87.31 95 GLY A C 1
ATOM 672 O O . GLY A 1 95 ? -15.111 -11.148 6.366 1.00 87.31 95 GLY A O 1
ATOM 673 N N . GLY A 1 96 ? -13.550 -10.260 7.716 1.00 88.81 96 GLY A N 1
ATOM 674 C CA . GLY A 1 96 ? -12.391 -10.787 6.982 1.00 88.81 96 GLY A CA 1
ATOM 675 C C . GLY A 1 96 ? -12.140 -10.131 5.618 1.00 88.81 96 GLY A C 1
ATOM 676 O O . GLY A 1 96 ? -11.312 -10.618 4.856 1.00 88.81 96 GLY A O 1
ATOM 677 N N . THR A 1 97 ? -12.838 -9.038 5.303 1.00 91.94 97 THR A N 1
ATOM 678 C CA . THR A 1 97 ? -12.720 -8.306 4.038 1.00 91.94 97 THR A CA 1
ATOM 679 C C . THR A 1 97 ? -12.128 -6.923 4.282 1.00 91.94 97 THR A C 1
ATOM 681 O O . THR A 1 97 ? -12.459 -6.259 5.267 1.00 91.94 97 THR A O 1
ATOM 684 N N . ILE A 1 98 ? -11.281 -6.476 3.357 1.00 94.75 98 ILE A N 1
ATOM 685 C CA . ILE A 1 98 ? -10.834 -5.087 3.253 1.00 94.75 98 ILE A CA 1
ATOM 686 C C . ILE A 1 98 ? -11.531 -4.493 2.031 1.00 94.75 98 ILE A C 1
ATOM 688 O O . ILE A 1 98 ? -11.458 -5.061 0.943 1.00 94.75 98 ILE A O 1
ATOM 692 N N . SER A 1 99 ? -12.233 -3.378 2.211 1.00 96.19 99 SER A N 1
ATOM 693 C CA . SER A 1 99 ? -12.821 -2.607 1.109 1.00 96.19 99 SER A CA 1
ATOM 694 C C . SER A 1 99 ? -12.112 -1.269 0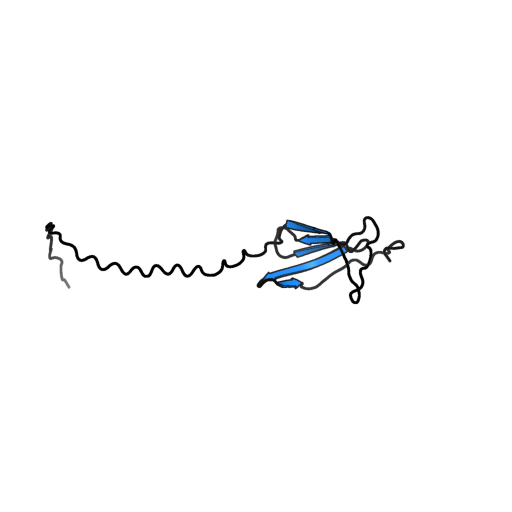.996 1.00 96.19 99 SER A C 1
ATOM 696 O O . SER A 1 99 ? -11.836 -0.641 2.016 1.00 96.19 99 SER A O 1
ATOM 698 N N . PHE A 1 100 ? -11.847 -0.839 -0.232 1.00 97.25 100 PHE A N 1
ATOM 699 C CA . PHE A 1 100 ? -11.194 0.431 -0.532 1.00 97.25 100 PHE A CA 1
ATOM 700 C C . PHE A 1 100 ? -12.206 1.403 -1.137 1.00 97.25 100 PHE A C 1
ATOM 702 O O . PHE A 1 100 ? -13.062 1.004 -1.930 1.00 97.25 100 PHE A O 1
ATOM 709 N N . GLY A 1 101 ? -12.123 2.666 -0.725 1.00 96.19 101 GLY A N 1
ATOM 710 C CA . GLY A 1 101 ? -12.908 3.763 -1.275 1.00 96.19 101 GLY A CA 1
ATOM 711 C C . GLY A 1 101 ? -12.347 4.260 -2.608 1.00 96.19 101 GLY A C 1
ATOM 712 O O . GLY A 1 101 ? -11.752 3.511 -3.382 1.00 96.19 101 GLY A O 1
ATOM 713 N N . GLY A 1 102 ? -12.536 5.554 -2.877 1.00 96.50 102 GLY A N 1
ATOM 714 C CA . GLY A 1 102 ? -11.924 6.197 -4.036 1.00 96.50 102 GLY A CA 1
ATOM 715 C C . GLY A 1 102 ? -10.399 6.080 -3.986 1.00 96.50 102 GLY A C 1
ATOM 716 O O . GLY A 1 102 ? -9.787 6.432 -2.981 1.00 96.50 102 GLY A O 1
ATOM 717 N N . LEU A 1 103 ? -9.809 5.588 -5.075 1.00 97.25 103 LEU A N 1
ATOM 718 C CA . LEU A 1 103 ? -8.365 5.470 -5.249 1.00 97.25 103 LEU A CA 1
ATOM 719 C C . LEU A 1 103 ? -7.838 6.666 -6.040 1.00 97.25 103 LEU A C 1
ATOM 721 O O . LEU A 1 103 ? -8.359 6.990 -7.109 1.00 97.25 103 LEU A O 1
ATOM 725 N N . GLY A 1 104 ? -6.792 7.293 -5.514 1.00 98.12 104 GLY A N 1
ATOM 726 C CA . GLY A 1 104 ? -5.982 8.280 -6.219 1.00 98.12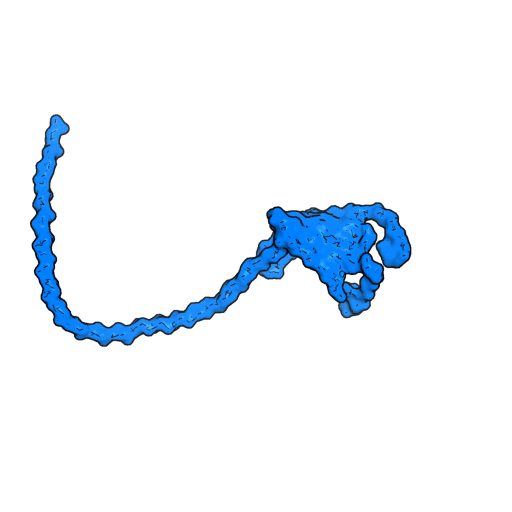 104 GLY A CA 1
ATOM 727 C C . GLY A 1 104 ? -4.553 7.782 -6.402 1.00 98.12 104 GLY A C 1
ATOM 728 O O . GLY A 1 104 ? -4.060 6.989 -5.599 1.00 98.12 104 GLY A O 1
ATOM 729 N N . GLN A 1 105 ? -3.885 8.261 -7.451 1.00 97.75 105 GLN A N 1
ATOM 730 C CA . GLN A 1 105 ? -2.474 7.983 -7.709 1.00 97.75 105 GLN A CA 1
ATOM 731 C C . GLN A 1 105 ? -1.763 9.203 -8.286 1.00 97.75 105 GLN A C 1
ATOM 733 O O . GLN A 1 105 ? -2.395 10.099 -8.851 1.00 97.75 105 GLN A O 1
ATOM 738 N N . THR A 1 106 ? -0.442 9.220 -8.158 1.00 97.50 106 THR A N 1
ATOM 739 C CA . THR A 1 106 ? 0.407 10.107 -8.953 1.00 97.50 106 THR A CA 1
ATOM 740 C C . THR A 1 106 ? 0.629 9.528 -10.349 1.00 97.50 106 THR A C 1
ATOM 742 O O . THR A 1 106 ? 0.562 8.317 -10.539 1.00 97.50 106 THR A O 1
ATOM 745 N N . GLU A 1 107 ? 0.949 10.393 -11.310 1.00 94.88 107 GLU A N 1
ATOM 746 C CA . GLU A 1 107 ? 1.359 10.014 -12.669 1.00 94.88 107 GLU A CA 1
ATOM 747 C C . GLU A 1 107 ? 2.696 10.684 -12.997 1.00 94.88 107 GLU A C 1
ATOM 749 O O . GLU A 1 107 ? 2.788 11.635 -13.774 1.00 94.88 107 GLU A O 1
ATOM 754 N N . MET A 1 108 ? 3.746 10.244 -12.310 1.00 95.06 108 MET A N 1
ATOM 755 C CA . MET A 1 108 ? 5.099 10.736 -12.541 1.00 95.06 108 MET A CA 1
ATOM 756 C C . MET A 1 108 ? 5.729 10.001 -13.724 1.00 95.06 108 MET A C 1
ATOM 758 O O . MET A 1 108 ? 5.423 8.838 -13.980 1.00 95.06 108 MET A O 1
ATOM 762 N N . ALA A 1 109 ? 6.637 10.672 -14.432 1.00 95.62 109 ALA A N 1
ATOM 763 C CA . ALA A 1 109 ? 7.477 10.004 -15.417 1.00 95.62 109 ALA A CA 1
ATOM 764 C C . ALA A 1 109 ? 8.451 9.069 -14.689 1.00 95.62 109 ALA A C 1
ATOM 766 O O . ALA A 1 109 ? 9.244 9.522 -13.860 1.00 95.62 109 ALA A O 1
ATOM 767 N N . CYS A 1 110 ? 8.365 7.779 -14.992 1.00 94.88 110 CYS A N 1
ATOM 768 C CA . CYS A 1 110 ? 9.211 6.751 -14.408 1.00 94.88 110 CYS A CA 1
ATOM 769 C C . CYS A 1 110 ? 10.410 6.474 -15.320 1.00 94.88 110 CYS A C 1
ATOM 771 O O . CYS A 1 110 ? 10.369 6.724 -16.520 1.00 94.88 110 CYS A O 1
ATOM 773 N N . GLU A 1 111 ? 11.496 5.970 -14.749 1.00 92.38 111 GLU A N 1
ATOM 774 C CA . GLU A 1 111 ? 12.613 5.432 -15.530 1.00 92.38 111 GLU A CA 1
ATOM 775 C C . GLU A 1 111 ? 12.326 3.964 -15.867 1.00 92.38 111 GLU A C 1
ATOM 777 O O . GLU A 1 111 ? 11.601 3.297 -15.123 1.00 92.38 111 GLU A O 1
ATOM 782 N N . GLU A 1 112 ? 12.905 3.418 -16.936 1.00 90.38 112 GLU A N 1
ATOM 783 C CA . GLU A 1 112 ? 12.877 1.963 -17.115 1.00 90.38 112 GLU A CA 1
ATOM 784 C C . GLU A 1 112 ? 13.660 1.280 -15.973 1.00 90.38 112 GLU A C 1
ATOM 786 O O . GLU A 1 112 ? 14.736 1.744 -15.591 1.00 90.38 112 GLU A O 1
ATOM 791 N N . PRO A 1 113 ? 13.172 0.167 -15.395 1.00 90.69 113 PRO A N 1
ATOM 792 C CA . PRO A 1 113 ? 12.027 -0.659 -15.801 1.00 90.69 113 PRO A CA 1
ATOM 793 C C . PRO A 1 113 ? 10.721 -0.381 -15.017 1.00 90.69 113 PRO A C 1
ATOM 795 O O . PRO A 1 113 ? 9.902 -1.281 -14.866 1.00 90.69 113 PRO A O 1
ATOM 798 N N . LEU A 1 114 ? 10.540 0.820 -14.460 1.00 89.81 114 LEU A N 1
ATOM 799 C CA . LEU A 1 114 ? 9.378 1.204 -13.636 1.00 89.81 114 LEU A CA 1
ATOM 800 C C . LEU A 1 114 ? 8.237 1.882 -14.419 1.00 89.81 114 LEU A C 1
ATOM 802 O O . LEU A 1 114 ? 7.234 2.254 -13.810 1.00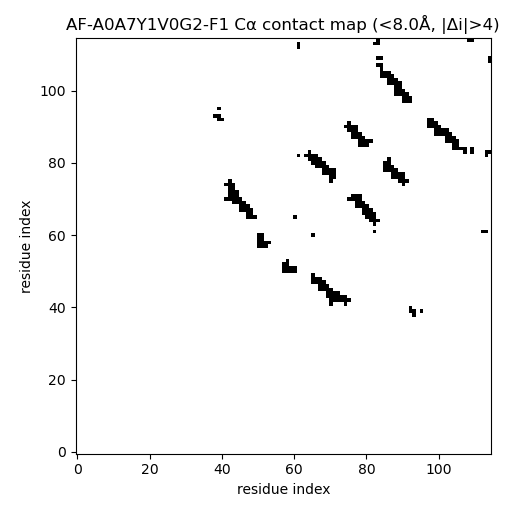 89.81 114 LEU A O 1
ATOM 806 N N . MET A 1 115 ? 8.428 2.092 -15.723 1.00 81.44 115 MET A N 1
ATOM 807 C CA . MET A 1 115 ? 7.421 2.590 -16.671 1.00 81.44 115 MET A CA 1
ATOM 808 C C . MET A 1 115 ? 6.362 1.540 -17.006 1.00 81.44 115 MET A C 1
ATOM 810 O O . MET A 1 115 ? 6.714 0.340 -17.067 1.00 81.44 115 MET A O 1
#

Mean predicted aligned error: 14.63 Å

Foldseek 3Di:
DDDDDDDDDDDDDDDDDDDDDDPDDPPPPPPVDPPPDDFDQCAQDKDWDPWDDDPNHTDDDDPPQTWMWGHHNVRFKIKIGNRPKIKIFTWDGDPNDIDTDDMDMDDDDDDPPSD

pLDDT: mean 81.31, std 21.02, range [33.91, 98.56]

Nearest PDB structures (foldseek):
  2la7-assembly1_A  TM=7.371E-01  e=1.618E-04  Parab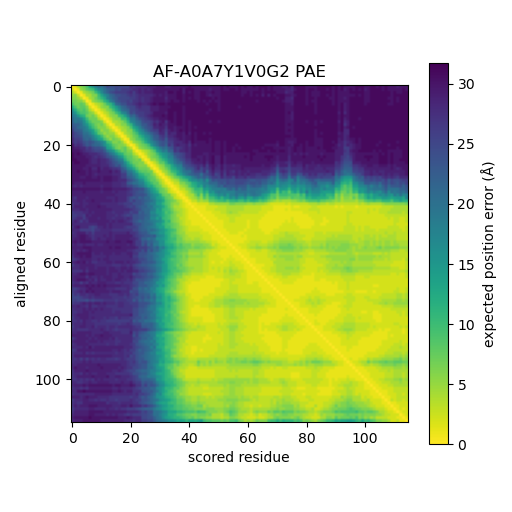urkholderia xenovorans LB400
  2flo-assembly2_D  TM=5.491E-01  e=2.941E+00  Escherichia coli O157:H7
  8ip0-assembly1_J  TM=4.901E-01  e=5.656E+00  Synechocystis sp. PCC 6714
  3u4y-assembly2_B  TM=4.436E-01  e=7.613E+00  Desulfofarcimen acetoxidans DSM 771